Protein AF-A0A9X6QKS2-F1 (afdb_monomer_lite)

InterPro domains:
  IPR004291 Transposase IS66, central domain [PF03050] (2-41)
  IPR052344 Transposase-related protein [PTHR33678] (1-59)

Sequence (65 aa):
MLGFLTHADIPFDNNEAERDIRMAKVKQKVSGTFRTEEGARIFCLTRSFIQTAQKQGKPIFHTIE

Radius of gyration: 15.21 Å; chains: 1; bounding box: 39×32×30 Å

pLDDT: mean 85.03, std 9.53, range [54.16, 96.38]

Structure (mmCIF, N/CA/C/O backbone):
data_AF-A0A9X6QKS2-F1
#
_entry.id   AF-A0A9X6QKS2-F1
#
loop_
_atom_site.group_PDB
_atom_site.id
_atom_site.type_symbol
_atom_site.label_atom_id
_atom_site.label_alt_id
_atom_site.label_comp_id
_atom_site.label_asym_id
_atom_site.label_entity_id
_atom_site.label_seq_id
_atom_site.pdbx_PDB_ins_code
_atom_site.Cartn_x
_atom_site.Cartn_y
_atom_site.Cartn_z
_atom_site.occupancy
_atom_site.B_iso_or_equiv
_atom_site.auth_seq_id
_atom_site.auth_comp_id
_atom_site.auth_asym_id
_atom_site.auth_atom_id
_atom_site.pdbx_PDB_model_num
ATOM 1 N N . MET A 1 1 ? -15.448 -20.828 4.962 1.00 58.69 1 MET A N 1
ATOM 2 C CA . MET A 1 1 ? -16.865 -20.407 4.931 1.00 58.69 1 MET A CA 1
ATOM 3 C C . MET A 1 1 ? -16.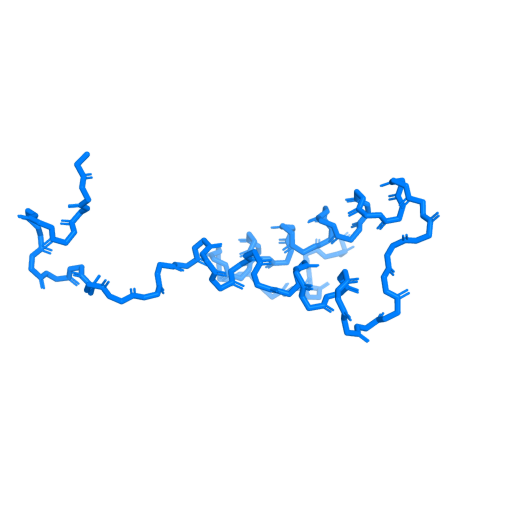888 -18.891 4.828 1.00 58.69 1 MET A C 1
ATOM 5 O O . MET A 1 1 ? -16.140 -18.260 5.562 1.00 58.69 1 MET A O 1
ATOM 9 N N . LEU A 1 2 ? -17.624 -18.314 3.876 1.00 69.44 2 LEU A N 1
ATOM 10 C CA . LEU A 1 2 ? -17.682 -16.857 3.702 1.00 69.44 2 LEU A CA 1
ATOM 11 C C . LEU A 1 2 ? -18.626 -16.276 4.764 1.00 69.44 2 LEU A C 1
ATOM 13 O O . LEU A 1 2 ? -19.733 -16.783 4.905 1.00 69.44 2 LEU A O 1
ATOM 17 N N . GLY A 1 3 ? -18.194 -15.265 5.524 1.00 74.94 3 GLY A N 1
ATOM 18 C CA . GLY A 1 3 ? -18.927 -14.761 6.700 1.00 74.94 3 GLY A CA 1
ATOM 19 C C . GLY A 1 3 ? -20.370 -14.330 6.414 1.00 74.94 3 GLY A C 1
ATOM 20 O O . GLY A 1 3 ? -21.252 -14.630 7.212 1.00 74.94 3 GLY A O 1
ATOM 21 N N . PHE A 1 4 ? -20.632 -13.757 5.233 1.00 77.81 4 PHE A N 1
ATOM 22 C CA . PHE A 1 4 ? -21.981 -13.375 4.789 1.00 77.81 4 PHE A CA 1
ATOM 23 C C . PHE A 1 4 ? -22.949 -14.564 4.631 1.00 77.81 4 PHE A C 1
ATOM 25 O O . PHE A 1 4 ? -24.157 -14.368 4.572 1.00 77.81 4 PHE A O 1
ATOM 32 N N . LEU A 1 5 ? -22.446 -15.804 4.548 1.00 85.12 5 LEU A N 1
ATOM 33 C CA . LEU A 1 5 ? -23.289 -17.006 4.483 1.00 85.12 5 LEU A CA 1
ATOM 34 C C . LEU A 1 5 ? -23.864 -17.394 5.849 1.00 85.12 5 LEU A C 1
ATOM 36 O O . LEU A 1 5 ? -24.805 -18.180 5.901 1.00 85.12 5 LEU A O 1
ATOM 40 N N . THR A 1 6 ? -23.295 -16.888 6.947 1.00 89.94 6 THR A N 1
ATOM 41 C CA . THR A 1 6 ? -23.738 -17.219 8.310 1.00 89.94 6 THR A CA 1
ATOM 42 C C . THR A 1 6 ? -24.081 -16.016 9.178 1.00 89.94 6 THR A C 1
ATOM 44 O O . THR A 1 6 ? -24.709 -16.199 10.215 1.00 89.94 6 THR A O 1
ATOM 47 N N . HIS A 1 7 ? -23.712 -14.807 8.758 1.00 80.81 7 HIS A N 1
ATOM 48 C CA . HIS A 1 7 ? -23.936 -13.562 9.488 1.00 80.81 7 HIS A CA 1
ATOM 49 C C . HIS A 1 7 ? -24.543 -12.535 8.525 1.00 80.81 7 HIS A C 1
ATOM 51 O O . HIS A 1 7 ? -23.871 -12.068 7.605 1.00 80.81 7 HIS A O 1
ATOM 57 N N . ALA A 1 8 ? -25.835 -12.237 8.700 1.00 83.19 8 ALA A N 1
ATOM 58 C CA . ALA A 1 8 ? -26.618 -11.378 7.802 1.00 83.19 8 ALA A CA 1
ATOM 59 C C . ALA A 1 8 ? -26.224 -9.888 7.869 1.00 83.19 8 ALA A C 1
ATOM 61 O O . ALA A 1 8 ? -26.573 -9.111 6.984 1.00 83.19 8 ALA A O 1
ATOM 62 N N . ASP A 1 9 ? -25.504 -9.499 8.918 1.00 83.88 9 ASP A N 1
ATOM 63 C CA . ASP A 1 9 ? -24.904 -8.183 9.138 1.00 83.88 9 ASP A CA 1
ATOM 64 C C . ASP A 1 9 ? -23.616 -7.967 8.329 1.00 83.88 9 ASP A C 1
ATOM 66 O O . ASP A 1 9 ? -23.191 -6.826 8.149 1.00 83.88 9 ASP A O 1
ATOM 70 N N . ILE A 1 10 ? -23.013 -9.040 7.806 1.00 74.50 10 ILE A N 1
ATOM 71 C CA . ILE A 1 10 ? -21.838 -8.960 6.940 1.00 74.50 10 ILE A CA 1
ATOM 72 C C . ILE A 1 10 ? -22.314 -8.787 5.492 1.00 74.50 10 ILE A C 1
ATOM 74 O O . ILE A 1 10 ? -22.938 -9.702 4.945 1.00 74.50 10 ILE A O 1
ATOM 78 N N . PRO A 1 11 ? -22.002 -7.657 4.832 1.00 75.94 11 PRO A N 1
ATOM 79 C CA . PRO A 1 11 ? -22.373 -7.445 3.441 1.00 75.94 11 PRO A CA 1
ATOM 80 C C . PRO A 1 11 ? -21.804 -8.539 2.531 1.00 75.94 11 PRO A C 1
ATOM 82 O O . PRO A 1 11 ? -20.683 -9.016 2.729 1.00 75.94 11 PRO A O 1
ATOM 85 N N . PHE A 1 12 ? -22.560 -8.921 1.497 1.00 74.75 12 PHE A N 1
ATOM 86 C CA . PHE A 1 12 ? -22.067 -9.857 0.478 1.00 74.75 12 PHE A CA 1
ATOM 87 C C . PHE A 1 12 ? -20.963 -9.233 -0.396 1.00 74.75 12 PHE A C 1
ATOM 89 O O . PHE A 1 12 ? -20.269 -9.945 -1.125 1.00 74.75 12 PHE A O 1
ATOM 96 N N . ASP A 1 13 ? -20.839 -7.903 -0.360 1.00 68.12 13 ASP A N 1
ATOM 97 C CA . ASP A 1 13 ? -20.024 -7.116 -1.265 1.00 68.12 13 ASP A CA 1
ATOM 98 C C . ASP A 1 13 ? -18.642 -6.737 -0.702 1.00 68.12 13 ASP A C 1
ATOM 100 O O . ASP A 1 13 ? -18.340 -6.818 0.487 1.00 68.12 13 ASP A O 1
ATOM 104 N N . ASN A 1 14 ? -17.779 -6.387 -1.661 1.00 59.56 14 ASN A N 1
ATOM 105 C CA . ASN A 1 14 ? -16.400 -5.900 -1.595 1.00 59.56 14 ASN A CA 1
ATOM 106 C C . ASN A 1 14 ? -15.766 -5.832 -0.192 1.00 59.56 14 ASN A C 1
ATOM 108 O O . ASN A 1 14 ? -15.651 -4.760 0.432 1.00 59.56 14 ASN A O 1
ATOM 112 N N . ASN A 1 15 ? -15.300 -7.009 0.244 1.00 75.69 15 ASN A N 1
ATOM 113 C CA . ASN A 1 15 ? -14.527 -7.196 1.461 1.00 75.69 15 ASN A CA 1
ATOM 114 C C . ASN A 1 15 ? -13.381 -6.166 1.521 1.00 75.69 15 ASN A C 1
ATOM 116 O O . ASN A 1 15 ? -12.808 -5.775 0.500 1.00 75.69 15 ASN A O 1
ATOM 120 N N . GLU A 1 16 ? -13.055 -5.676 2.716 1.00 75.25 16 GLU A N 1
ATOM 121 C CA . GLU A 1 16 ? -11.981 -4.688 2.878 1.00 75.25 16 GLU A CA 1
ATOM 122 C C . GLU A 1 16 ? -10.668 -5.132 2.228 1.00 75.25 16 GLU A C 1
ATOM 124 O O . GLU A 1 16 ? -9.979 -4.312 1.629 1.00 75.25 16 GLU A O 1
ATOM 129 N N . ALA A 1 17 ? -10.354 -6.429 2.269 1.00 77.25 17 ALA A N 1
ATOM 130 C CA . ALA A 1 17 ? -9.127 -6.964 1.691 1.00 77.25 17 ALA A CA 1
ATOM 131 C C . ALA A 1 17 ? -9.038 -6.747 0.165 1.00 77.25 17 ALA A C 1
ATOM 133 O O . ALA A 1 17 ? -7.955 -6.516 -0.371 1.00 77.25 17 ALA A O 1
ATOM 134 N N . GLU A 1 18 ? -10.160 -6.760 -0.552 1.00 83.44 18 GLU A N 1
ATOM 135 C CA . GLU A 1 18 ? -10.211 -6.548 -1.992 1.00 83.44 18 GLU A CA 1
ATOM 136 C C . GLU A 1 18 ? -10.008 -5.063 -2.327 1.00 83.44 18 GLU A C 1
ATOM 138 O O . GLU A 1 18 ? -9.225 -4.730 -3.221 1.00 83.44 18 GLU A O 1
ATOM 143 N N . ARG A 1 19 ? -10.613 -4.144 -1.563 1.00 82.62 19 ARG A N 1
ATOM 144 C CA . ARG A 1 19 ? -10.286 -2.704 -1.652 1.00 82.62 19 ARG A CA 1
ATOM 145 C C . ARG A 1 19 ? -8.814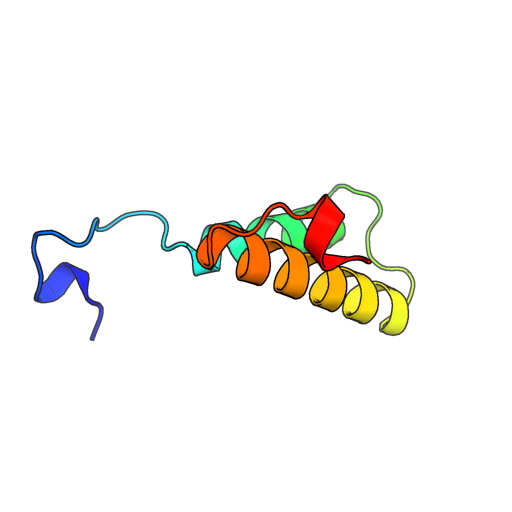 -2.455 -1.347 1.00 82.62 19 ARG A C 1
ATOM 147 O O . ARG A 1 19 ? -8.138 -1.703 -2.062 1.00 82.62 19 ARG A O 1
ATOM 154 N N . ASP A 1 20 ? -8.313 -3.142 -0.331 1.00 82.69 20 ASP A N 1
ATOM 155 C CA . ASP A 1 20 ? -6.946 -3.021 0.132 1.00 82.69 20 ASP A CA 1
ATOM 156 C C . ASP A 1 20 ? -5.951 -3.557 -0.903 1.00 82.69 20 ASP A C 1
ATOM 158 O O . ASP A 1 20 ? -4.905 -2.944 -1.077 1.00 82.69 20 ASP A O 1
ATOM 162 N N . ILE A 1 21 ? -6.265 -4.585 -1.698 1.00 86.62 21 ILE A N 1
ATOM 163 C CA . ILE A 1 21 ? -5.367 -5.062 -2.768 1.00 86.62 21 ILE A CA 1
ATOM 164 C C . ILE A 1 21 ? -5.526 -4.285 -4.086 1.00 86.62 21 ILE A C 1
ATOM 166 O O . ILE A 1 21 ? -4.587 -4.210 -4.887 1.00 86.62 21 ILE A O 1
ATOM 170 N N . ARG A 1 22 ? -6.677 -3.639 -4.318 1.00 89.06 22 ARG A N 1
ATOM 171 C CA . ARG A 1 22 ? -7.017 -3.025 -5.614 1.00 89.06 22 ARG A CA 1
ATOM 172 C C . ARG A 1 22 ? -5.996 -1.985 -6.079 1.00 89.06 22 ARG A C 1
ATOM 174 O O . ARG A 1 22 ? -5.605 -2.016 -7.246 1.00 89.06 22 ARG A O 1
ATOM 181 N N . MET A 1 23 ? -5.474 -1.125 -5.196 1.00 90.12 23 MET A N 1
ATOM 182 C CA . MET A 1 23 ? -4.464 -0.140 -5.634 1.00 90.12 23 MET A CA 1
ATOM 183 C C . MET A 1 23 ? -3.116 -0.764 -5.987 1.00 90.12 23 MET A C 1
ATOM 185 O O . MET A 1 23 ? -2.402 -0.186 -6.799 1.00 90.12 23 MET A O 1
ATOM 189 N N . ALA A 1 24 ? -2.768 -1.942 -5.455 1.00 91.81 24 ALA A N 1
ATOM 190 C CA . ALA A 1 24 ? -1.572 -2.647 -5.917 1.00 91.81 24 ALA A CA 1
ATOM 191 C C . ALA A 1 24 ? -1.744 -3.063 -7.384 1.00 91.81 24 ALA A C 1
ATOM 193 O O . ALA A 1 24 ? -0.843 -2.874 -8.204 1.00 91.81 24 ALA A O 1
ATOM 194 N N . LYS A 1 25 ? -2.944 -3.534 -7.752 1.00 92.44 25 LYS A N 1
ATOM 195 C CA . LYS A 1 25 ? -3.260 -3.882 -9.140 1.00 92.44 25 LYS A CA 1
ATOM 196 C C . LYS A 1 25 ? -3.316 -2.663 -10.058 1.00 92.44 25 LYS A C 1
ATOM 198 O O . LYS A 1 25 ? -2.793 -2.730 -11.170 1.00 92.44 25 LYS A O 1
ATOM 203 N N . VAL A 1 26 ? -3.896 -1.556 -9.595 1.00 93.81 26 VAL A N 1
ATOM 204 C CA . VAL A 1 26 ? -3.891 -0.275 -10.323 1.00 93.81 26 VAL A CA 1
ATOM 205 C C . VAL A 1 26 ? -2.459 0.216 -10.527 1.00 93.81 26 VAL A C 1
ATOM 207 O O . VAL A 1 26 ? -2.100 0.580 -11.645 1.00 93.81 26 VAL A O 1
ATOM 210 N N . LYS A 1 27 ? -1.601 0.144 -9.500 1.00 92.69 27 LYS A N 1
ATOM 211 C CA . LYS A 1 27 ? -0.189 0.520 -9.621 1.00 92.69 27 LYS A CA 1
ATOM 212 C C . LYS A 1 27 ? 0.529 -0.331 -10.663 1.00 92.69 27 LYS A C 1
ATOM 214 O O . LYS A 1 27 ? 1.226 0.222 -11.508 1.00 92.69 27 LYS A O 1
ATOM 219 N N . GLN A 1 28 ? 0.293 -1.642 -10.652 1.00 91.50 28 GLN A N 1
ATOM 220 C CA . GLN A 1 28 ? 0.886 -2.577 -11.605 1.00 91.50 28 GLN A CA 1
ATOM 221 C C . GLN A 1 28 ? 0.421 -2.344 -13.053 1.00 91.50 28 GLN A C 1
ATOM 223 O O . GLN A 1 28 ? 1.233 -2.416 -13.968 1.00 91.50 28 GLN A O 1
ATOM 228 N N . LYS A 1 29 ? -0.878 -2.102 -13.278 1.00 92.44 29 LYS A N 1
ATOM 229 C CA . LYS A 1 29 ? -1.469 -2.057 -14.629 1.00 92.44 29 LYS A CA 1
ATOM 230 C C . LYS A 1 29 ? -1.567 -0.658 -15.240 1.00 92.44 29 LYS A C 1
ATOM 232 O O . LYS A 1 29 ? -1.525 -0.543 -16.456 1.00 92.44 29 LYS A O 1
ATOM 237 N N . VAL A 1 30 ? -1.754 0.375 -14.419 1.00 92.31 30 VAL A N 1
ATOM 238 C CA . VAL A 1 30 ? -2.166 1.717 -14.869 1.00 92.31 30 VAL A CA 1
ATOM 239 C C . VAL A 1 30 ? -1.155 2.783 -14.451 1.00 92.31 30 VAL A C 1
ATOM 241 O O . VAL A 1 30 ? -0.724 3.579 -15.276 1.00 92.31 30 VAL A O 1
ATOM 244 N N . SER A 1 31 ? -0.710 2.796 -13.192 1.00 89.38 31 SER A N 1
ATOM 245 C CA . SER A 1 31 ? 0.125 3.889 -12.655 1.00 89.38 31 SER A CA 1
ATOM 246 C C . SER A 1 31 ? 1.636 3.651 -12.799 1.00 89.38 31 SER A C 1
ATOM 248 O O . SER A 1 31 ? 2.408 3.872 -11.858 1.00 89.38 31 SER A O 1
ATOM 250 N N . GLY A 1 32 ? 2.070 3.195 -13.975 1.00 86.62 32 GLY A N 1
ATOM 251 C CA . GLY A 1 32 ? 3.490 3.092 -14.334 1.00 86.62 32 GLY A CA 1
ATOM 252 C C . GLY A 1 32 ? 4.244 1.876 -13.785 1.00 86.62 32 GLY A C 1
ATOM 253 O O . GLY A 1 32 ? 5.471 1.884 -13.828 1.00 86.62 32 GLY A O 1
ATOM 254 N N . THR A 1 33 ? 3.529 0.854 -13.297 1.00 90.69 33 THR A N 1
ATOM 255 C CA . THR A 1 33 ? 4.046 -0.438 -12.803 1.00 90.69 33 THR A CA 1
ATOM 256 C C . THR A 1 33 ? 5.118 -0.344 -11.700 1.00 90.69 33 THR A C 1
ATOM 258 O O . THR A 1 33 ? 5.452 0.734 -11.199 1.00 90.69 33 THR A O 1
ATOM 261 N N . PHE A 1 34 ? 5.612 -1.497 -11.251 1.00 93.50 34 PHE A N 1
ATOM 262 C CA . PHE A 1 34 ? 6.762 -1.618 -10.359 1.00 93.50 34 PHE A CA 1
ATOM 263 C C . PHE A 1 34 ? 8.000 -1.952 -11.190 1.00 93.50 34 PHE A C 1
ATOM 265 O O . PHE A 1 34 ? 7.992 -2.912 -11.956 1.00 93.50 34 PHE A O 1
ATOM 272 N N . ARG A 1 35 ? 9.058 -1.146 -11.053 1.00 93.25 35 ARG A N 1
ATOM 273 C CA . ARG A 1 35 ? 10.325 -1.340 -11.782 1.00 93.25 35 ARG A CA 1
ATOM 274 C C . ARG A 1 35 ? 11.243 -2.363 -11.113 1.00 93.25 35 ARG A C 1
ATOM 276 O O . ARG A 1 35 ? 12.081 -2.954 -11.779 1.00 93.25 35 ARG A O 1
ATOM 283 N N . THR A 1 36 ? 11.083 -2.551 -9.805 1.00 95.56 36 THR A N 1
ATOM 284 C CA . THR A 1 36 ? 11.840 -3.497 -8.985 1.00 95.56 36 THR A CA 1
ATOM 285 C C . THR A 1 36 ? 10.909 -4.150 -7.969 1.00 95.56 36 THR A C 1
ATOM 287 O O . THR A 1 36 ? 9.895 -3.566 -7.574 1.00 95.56 36 THR A O 1
ATOM 290 N N . GLU A 1 37 ? 11.264 -5.354 -7.524 1.00 95.00 37 GLU A N 1
ATOM 291 C CA . GLU A 1 37 ? 10.546 -6.041 -6.448 1.00 95.00 37 GLU A CA 1
ATOM 292 C C . GLU A 1 37 ? 10.635 -5.260 -5.128 1.00 95.00 37 GLU A C 1
ATOM 294 O O . GLU A 1 37 ? 9.641 -5.125 -4.420 1.00 95.00 37 GLU A O 1
ATOM 299 N N . GLU A 1 38 ? 11.794 -4.654 -4.851 1.00 96.38 38 GLU A N 1
ATOM 300 C CA . GLU A 1 38 ? 11.993 -3.765 -3.702 1.00 96.38 38 GLU A CA 1
ATOM 301 C C . GLU A 1 38 ? 10.964 -2.630 -3.676 1.00 96.38 38 GLU A C 1
ATOM 303 O O . GLU A 1 38 ? 10.284 -2.417 -2.676 1.00 96.38 38 GLU A O 1
ATOM 308 N N . GLY A 1 39 ? 10.773 -1.943 -4.807 1.00 94.00 39 GLY A N 1
ATOM 309 C CA . GLY A 1 39 ? 9.796 -0.861 -4.906 1.00 94.00 39 GLY A CA 1
ATOM 310 C C . GLY A 1 39 ? 8.357 -1.340 -4.707 1.00 94.00 39 GLY A C 1
ATOM 311 O O . 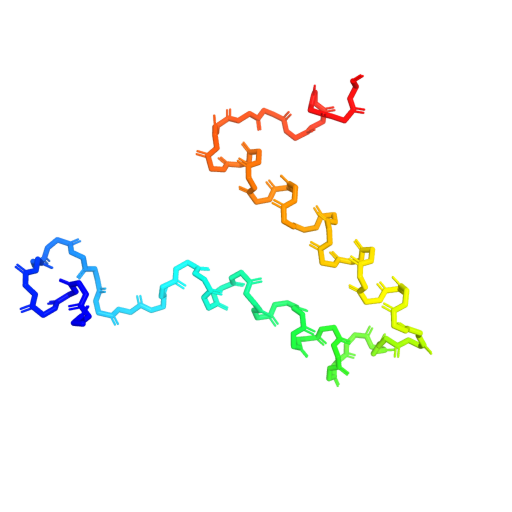GLY A 1 39 ? 7.544 -0.622 -4.123 1.00 94.00 39 GLY A O 1
ATOM 312 N N . ALA A 1 40 ? 8.036 -2.560 -5.148 1.00 93.69 40 ALA A N 1
ATOM 313 C CA . ALA A 1 40 ? 6.742 -3.178 -4.870 1.00 93.69 40 ALA A CA 1
ATOM 314 C C . ALA A 1 40 ? 6.572 -3.491 -3.376 1.00 93.69 40 ALA A C 1
ATOM 316 O O . ALA A 1 40 ? 5.508 -3.234 -2.812 1.00 93.69 40 ALA A O 1
ATOM 317 N N . ARG A 1 41 ? 7.624 -3.989 -2.719 1.00 94.75 41 ARG A N 1
ATOM 318 C CA . ARG A 1 41 ? 7.610 -4.307 -1.288 1.00 94.75 41 ARG A CA 1
ATOM 319 C C . ARG A 1 41 ? 7.449 -3.059 -0.431 1.00 94.75 41 ARG A C 1
ATOM 321 O O . ARG A 1 41 ? 6.582 -3.051 0.438 1.00 94.75 41 ARG A O 1
ATOM 328 N N . ILE A 1 42 ? 8.205 -1.999 -0.719 1.00 94.50 42 ILE A N 1
ATOM 329 C CA . ILE A 1 42 ? 8.078 -0.698 -0.045 1.00 94.50 42 ILE A CA 1
ATOM 330 C C . ILE A 1 42 ? 6.652 -0.166 -0.201 1.00 94.50 42 ILE A C 1
ATOM 332 O O . ILE A 1 42 ? 6.020 0.193 0.789 1.00 94.50 42 ILE A O 1
ATOM 336 N N . PHE A 1 43 ? 6.105 -0.189 -1.422 1.00 93.00 43 PHE A N 1
ATOM 337 C CA . PHE A 1 43 ? 4.725 0.231 -1.669 1.00 93.00 43 PHE A CA 1
ATOM 338 C C . PHE A 1 43 ? 3.724 -0.547 -0.805 1.00 93.00 43 PHE A C 1
ATOM 340 O O . PHE A 1 43 ? 2.868 0.061 -0.162 1.00 93.00 43 PHE A O 1
ATOM 347 N N . CYS A 1 44 ? 3.833 -1.878 -0.767 1.00 92.31 44 CYS A N 1
ATOM 348 C CA . CYS A 1 44 ? 2.965 -2.717 0.055 1.00 92.31 44 CYS A CA 1
ATOM 349 C C . CYS A 1 44 ? 3.120 -2.404 1.549 1.00 92.31 44 CYS A C 1
ATOM 351 O O . CYS A 1 44 ? 2.112 -2.238 2.227 1.00 92.31 44 CYS A O 1
ATOM 353 N N . LEU A 1 45 ? 4.350 -2.260 2.052 1.00 93.06 45 LEU A N 1
ATOM 354 C CA . LEU A 1 45 ? 4.626 -1.947 3.457 1.00 93.06 45 LEU A CA 1
ATOM 355 C C . LEU A 1 45 ? 4.003 -0.617 3.886 1.00 93.06 45 LEU A C 1
ATOM 357 O O . LEU A 1 45 ? 3.260 -0.579 4.866 1.00 93.06 45 LEU A O 1
ATOM 361 N N . THR A 1 46 ? 4.243 0.458 3.129 1.00 92.00 46 THR A N 1
ATOM 362 C CA . THR A 1 46 ? 3.674 1.782 3.422 1.00 92.00 46 THR A CA 1
ATOM 363 C C . THR A 1 46 ? 2.151 1.724 3.479 1.00 92.00 46 THR A C 1
ATOM 365 O O . THR A 1 46 ? 1.530 2.289 4.378 1.00 92.00 46 THR A O 1
ATOM 368 N N . ARG A 1 47 ? 1.525 1.008 2.541 1.00 90.94 47 ARG A N 1
ATOM 369 C CA . ARG A 1 47 ? 0.065 0.920 2.482 1.00 90.94 47 ARG A CA 1
ATOM 370 C C . ARG A 1 47 ? -0.533 0.056 3.586 1.00 90.94 47 ARG A C 1
ATOM 372 O O . ARG A 1 47 ? -1.536 0.467 4.162 1.00 90.94 47 ARG A O 1
ATOM 379 N N . SER A 1 48 ? 0.100 -1.067 3.919 1.00 89.94 48 SER A N 1
ATOM 380 C CA . SER A 1 48 ? -0.292 -1.905 5.057 1.00 89.94 48 SER A CA 1
ATOM 381 C C . SER A 1 48 ? -0.222 -1.130 6.372 1.00 89.94 48 SER A C 1
ATOM 383 O O . SER A 1 48 ? -1.134 -1.224 7.193 1.00 89.94 48 SER A O 1
ATOM 385 N N . PHE A 1 49 ? 0.823 -0.320 6.558 1.00 91.50 49 PHE A N 1
ATOM 386 C CA . PHE A 1 49 ? 0.964 0.544 7.727 1.00 91.50 49 PHE A CA 1
ATOM 387 C C . PHE A 1 49 ? -0.174 1.571 7.817 1.00 91.50 49 PHE A C 1
ATOM 389 O O . PHE A 1 49 ? -0.862 1.634 8.835 1.00 91.50 49 PHE A O 1
ATOM 396 N N . ILE A 1 50 ? -0.433 2.314 6.734 1.00 89.75 50 ILE A N 1
ATOM 397 C CA . ILE A 1 50 ? -1.504 3.322 6.687 1.00 89.75 50 ILE A CA 1
ATOM 398 C C . ILE A 1 50 ? -2.870 2.689 6.972 1.00 89.75 50 ILE A C 1
ATOM 400 O O . ILE A 1 50 ? -3.623 3.205 7.796 1.00 89.75 50 ILE A O 1
ATOM 404 N N . GLN A 1 51 ? -3.182 1.557 6.335 1.00 88.62 51 GLN A N 1
ATOM 405 C CA . GLN A 1 51 ? -4.443 0.845 6.561 1.00 88.62 51 GLN A CA 1
ATOM 406 C C . GLN A 1 51 ? -4.574 0.380 8.009 1.00 88.62 51 GLN A C 1
ATOM 408 O O . GLN A 1 51 ? -5.639 0.512 8.602 1.00 88.62 51 GLN A O 1
ATOM 413 N N . THR A 1 52 ? -3.491 -0.119 8.603 1.00 89.25 52 THR A N 1
ATOM 414 C CA . THR A 1 52 ? -3.488 -0.539 10.008 1.00 89.25 52 THR A CA 1
ATOM 415 C C . THR A 1 52 ? -3.741 0.646 10.941 1.00 89.25 52 THR A C 1
ATOM 417 O O . THR A 1 52 ? -4.577 0.544 11.836 1.00 89.25 52 THR A O 1
ATOM 420 N N . ALA A 1 53 ? -3.082 1.786 10.712 1.00 90.69 53 ALA A N 1
ATOM 421 C CA . ALA A 1 53 ? -3.293 2.999 11.501 1.00 90.69 53 ALA A CA 1
ATOM 422 C C . ALA A 1 53 ? -4.742 3.508 11.392 1.00 90.69 53 ALA A C 1
ATOM 424 O O . ALA A 1 53 ? -5.368 3.797 12.411 1.00 90.69 53 ALA A O 1
ATOM 425 N N . GLN A 1 54 ? -5.307 3.526 10.179 1.00 88.44 54 GLN A N 1
ATOM 426 C CA . GLN A 1 54 ? -6.704 3.900 9.939 1.00 88.44 54 GLN A CA 1
ATOM 427 C C . GLN A 1 54 ? -7.687 2.963 10.650 1.00 88.44 54 GLN A C 1
ATOM 429 O O . GLN A 1 54 ? -8.604 3.438 11.315 1.00 88.44 54 GLN A O 1
ATOM 434 N N . LYS A 1 55 ? -7.473 1.641 10.570 1.00 86.75 55 LYS A N 1
ATOM 435 C CA . LYS A 1 55 ? -8.315 0.637 11.249 1.00 86.75 55 LYS A CA 1
ATOM 436 C C . LYS A 1 55 ? -8.239 0.742 12.774 1.00 86.75 55 LYS A C 1
ATOM 438 O O . LYS A 1 55 ? -9.205 0.423 13.455 1.00 86.75 55 LYS A O 1
ATOM 443 N N . GLN A 1 56 ? -7.120 1.223 13.312 1.00 89.75 56 GLN A N 1
ATOM 444 C CA . GLN A 1 56 ? -6.956 1.515 14.741 1.00 89.75 56 GLN A CA 1
ATOM 445 C C . GLN A 1 56 ? -7.475 2.905 15.150 1.00 89.75 56 GLN A C 1
ATOM 447 O O . GLN A 1 56 ? -7.326 3.282 16.310 1.00 89.75 56 GLN A O 1
ATOM 452 N N . GLY A 1 57 ? -8.045 3.687 14.224 1.00 90.38 57 GLY A N 1
ATOM 453 C CA . GLY A 1 57 ? -8.529 5.042 14.498 1.00 90.38 57 GLY A CA 1
ATOM 454 C C . GLY A 1 57 ? -7.417 6.051 14.811 1.00 90.38 57 GLY A C 1
ATOM 455 O O . GLY A 1 57 ? -7.683 7.081 15.428 1.00 90.38 57 GLY A O 1
ATOM 456 N N . LYS A 1 58 ? -6.167 5.767 14.421 1.00 88.88 58 LYS A N 1
ATOM 457 C CA . LYS A 1 58 ? -5.016 6.631 14.707 1.00 88.88 58 LYS A CA 1
ATOM 458 C C . LYS A 1 58 ? -4.834 7.697 13.622 1.00 88.88 58 LYS A C 1
ATOM 460 O O . LYS A 1 58 ? -4.942 7.384 12.431 1.00 88.88 58 LYS A O 1
ATOM 465 N N . PRO A 1 59 ? -4.499 8.946 13.996 1.00 85.56 59 PRO A N 1
ATOM 466 C CA . PRO A 1 59 ? -4.104 9.955 13.025 1.00 85.56 59 PRO A CA 1
ATOM 467 C C . PRO A 1 59 ? -2.796 9.532 12.347 1.00 85.56 59 PRO A C 1
ATOM 469 O O . PRO A 1 59 ? -1.759 9.401 12.997 1.00 85.56 59 PRO A O 1
ATOM 472 N N . ILE A 1 60 ? -2.848 9.323 11.027 1.00 81.69 60 ILE A N 1
ATOM 473 C CA . ILE A 1 60 ? -1.732 8.772 10.234 1.00 81.69 60 ILE A CA 1
ATOM 474 C C . ILE A 1 60 ? -0.457 9.593 10.435 1.00 8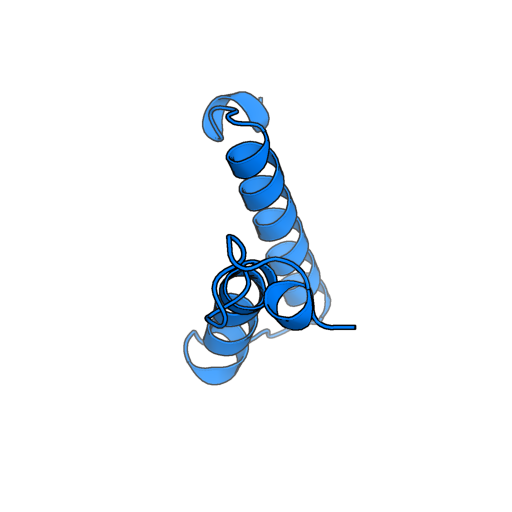1.69 60 ILE A C 1
ATOM 476 O O . ILE A 1 60 ? 0.594 9.018 10.687 1.00 81.69 60 ILE A O 1
ATOM 480 N N . PHE A 1 61 ? -0.558 10.923 10.381 1.00 79.44 61 PHE A N 1
ATOM 481 C CA . PHE A 1 61 ? 0.589 11.823 10.534 1.00 79.44 61 PHE A CA 1
ATOM 482 C C . PHE A 1 61 ? 1.312 11.649 11.875 1.00 79.44 61 PHE A C 1
ATOM 484 O O . PHE A 1 61 ? 2.531 11.588 11.894 1.00 79.44 61 PHE A O 1
ATOM 491 N N . HIS A 1 62 ? 0.568 11.450 12.963 1.00 75.00 62 HIS A N 1
ATOM 492 C CA . HIS A 1 62 ? 1.127 11.214 14.298 1.00 75.00 62 HIS A CA 1
ATOM 493 C C . HIS A 1 62 ? 1.645 9.776 14.483 1.00 75.00 62 HIS A C 1
ATOM 495 O O . HIS A 1 62 ? 2.233 9.443 15.502 1.00 75.00 62 HIS A O 1
ATOM 501 N N . THR A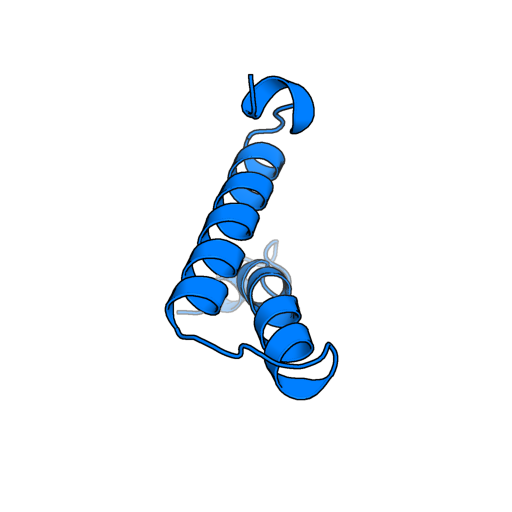 1 63 ? 1.373 8.870 13.539 1.00 71.44 63 THR A N 1
ATOM 502 C CA . THR A 1 63 ? 1.891 7.492 13.603 1.00 71.44 63 THR A CA 1
ATOM 503 C C . THR A 1 63 ? 3.276 7.386 12.949 1.00 71.44 63 THR A C 1
ATOM 505 O O . THR A 1 63 ? 3.943 6.370 13.107 1.00 71.44 63 THR A O 1
ATOM 508 N N . ILE A 1 64 ? 3.680 8.398 12.170 1.00 70.94 64 ILE A N 1
ATOM 509 C CA . ILE A 1 64 ? 4.954 8.442 11.433 1.00 70.94 64 ILE A CA 1
ATOM 510 C C . ILE A 1 64 ? 6.055 9.145 12.258 1.00 70.94 64 ILE A C 1
ATOM 512 O O . ILE A 1 64 ? 7.232 9.004 11.931 1.00 70.94 64 ILE A O 1
ATOM 516 N N . GLU A 1 65 ? 5.672 9.875 13.311 1.00 54.16 65 GLU A N 1
ATOM 517 C CA . GLU A 1 65 ? 6.562 10.416 14.355 1.00 54.16 65 GLU A CA 1
ATOM 518 C C . GLU A 1 65 ? 6.931 9.343 15.389 1.00 54.16 65 GLU A C 1
ATOM 520 O O . GLU A 1 65 ? 8.109 9.333 15.813 1.00 54.16 65 GLU A O 1
#

Foldseek 3Di:
DDVCVPDVVDDPDDDVVNVLCVVLVCCCPPVVHDPDPVSSVVVNVVSVLQVVCVVVVHDSVVVVD

Secondary structure (DSSP, 8-state):
--GGGT-TTS-SS--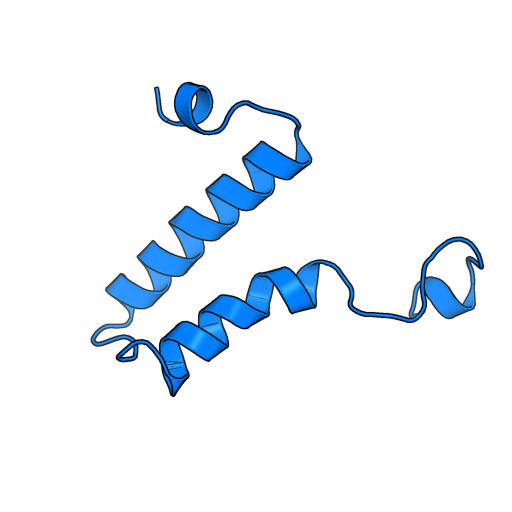HHHHHHHHHHHHHHTS---SSHHHHHHHHHHHHHHHHHHHTT--HHHH--

Organism: Bacillus thuringiensis subsp. higo (NCBI:txid132266)